Protein AF-A0A0C2FNP0-F1 (afdb_monomer)

Structure (mmCIF, N/CA/C/O backbone):
data_AF-A0A0C2FNP0-F1
#
_entry.id   AF-A0A0C2FNP0-F1
#
loop_
_atom_site.group_PDB
_atom_site.id
_atom_site.type_symbol
_atom_site.label_atom_id
_atom_site.label_alt_id
_atom_site.label_comp_id
_atom_site.label_asym_id
_atom_site.label_entity_id
_atom_site.label_seq_id
_atom_site.pdbx_PDB_ins_code
_atom_site.Cartn_x
_atom_site.Cartn_y
_atom_site.Cartn_z
_atom_site.occupancy
_atom_site.B_iso_or_equiv
_atom_site.auth_seq_id
_atom_site.auth_comp_id
_atom_site.auth_asym_id
_atom_site.auth_atom_id
_atom_site.pdbx_PDB_model_num
ATOM 1 N N . MET A 1 1 ? 3.679 -14.805 -17.936 1.00 54.75 1 MET A N 1
ATOM 2 C CA . MET A 1 1 ? 2.592 -13.813 -18.059 1.00 54.75 1 MET A CA 1
ATOM 3 C C . MET A 1 1 ? 1.824 -14.120 -19.326 1.00 54.75 1 MET A C 1
ATOM 5 O O . MET A 1 1 ? 2.467 -14.455 -20.315 1.00 54.75 1 MET A O 1
ATOM 9 N N . ASP A 1 2 ? 0.492 -14.093 -19.270 1.00 51.12 2 ASP A N 1
ATOM 10 C CA . ASP A 1 2 ? -0.357 -14.251 -20.455 1.00 51.12 2 ASP A CA 1
ATOM 11 C C . ASP A 1 2 ? -0.156 -13.026 -21.369 1.00 51.12 2 ASP A C 1
ATOM 13 O O . ASP A 1 2 ? -0.327 -11.903 -20.898 1.00 51.12 2 ASP A O 1
ATOM 17 N N . PRO A 1 3 ? 0.238 -13.199 -22.642 1.00 53.97 3 PRO A N 1
ATOM 18 C CA . PRO A 1 3 ? 0.402 -12.090 -23.582 1.00 53.97 3 PRO A CA 1
ATOM 19 C C . PRO A 1 3 ? -0.905 -11.339 -23.903 1.00 53.97 3 PRO A C 1
ATOM 21 O O . PRO A 1 3 ? -0.840 -10.265 -24.496 1.00 53.97 3 PRO A O 1
ATOM 24 N N . ASN A 1 4 ? -2.070 -11.868 -23.509 1.00 55.09 4 ASN A N 1
ATOM 25 C CA . ASN A 1 4 ? -3.376 -11.209 -23.622 1.00 55.09 4 ASN A CA 1
ATOM 26 C C . ASN A 1 4 ? -3.852 -10.564 -22.313 1.00 55.09 4 ASN A C 1
ATOM 28 O O . ASN A 1 4 ? -4.917 -9.942 -22.290 1.00 55.09 4 ASN A O 1
ATOM 32 N N . ASP A 1 5 ? -3.089 -10.688 -21.225 1.00 61.38 5 ASP A N 1
ATOM 33 C CA . ASP A 1 5 ? -3.365 -9.927 -20.017 1.00 61.38 5 ASP A CA 1
ATOM 34 C C . ASP A 1 5 ? -2.958 -8.472 -20.271 1.00 61.38 5 ASP A C 1
ATOM 36 O O . ASP A 1 5 ? -1.783 -8.107 -20.201 1.00 61.38 5 ASP A O 1
ATOM 40 N N . ALA A 1 6 ? -3.943 -7.611 -20.546 1.00 59.22 6 ALA A N 1
ATOM 41 C CA . ALA A 1 6 ? -3.740 -6.160 -20.534 1.00 59.22 6 ALA A CA 1
ATOM 42 C C . ALA A 1 6 ? -3.140 -5.685 -19.187 1.00 59.22 6 ALA A C 1
ATOM 44 O O . ALA A 1 6 ? -2.562 -4.597 -19.099 1.00 59.22 6 ALA A O 1
ATOM 45 N N . GLY A 1 7 ? -3.232 -6.532 -18.152 1.00 60.38 7 GLY A N 1
ATOM 46 C CA . GLY A 1 7 ? -2.669 -6.409 -16.824 1.00 60.38 7 GLY A CA 1
ATOM 47 C C . GLY A 1 7 ? -3.337 -5.280 -16.062 1.00 60.38 7 GLY A C 1
ATOM 48 O O . GLY A 1 7 ? -3.477 -4.158 -16.556 1.00 60.38 7 GLY A O 1
ATOM 49 N N . SER A 1 8 ? -3.741 -5.543 -14.825 1.00 67.44 8 SER A N 1
ATOM 50 C CA . SER A 1 8 ? -4.295 -4.485 -13.986 1.00 67.44 8 SER A CA 1
ATOM 51 C C . SER A 1 8 ? -3.287 -3.336 -13.840 1.00 67.44 8 SER A C 1
ATOM 53 O O . SER A 1 8 ? -2.129 -3.551 -13.483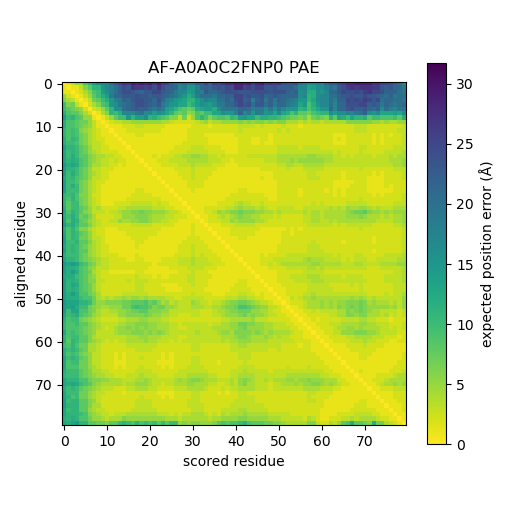 1.00 67.44 8 SER A O 1
ATOM 55 N N . PHE A 1 9 ? -3.724 -2.094 -14.081 1.00 80.06 9 PHE A N 1
ATOM 56 C CA . PHE A 1 9 ? -2.917 -0.885 -13.837 1.00 80.06 9 PHE A CA 1
ATOM 57 C C . PHE A 1 9 ? -2.720 -0.588 -12.353 1.00 80.06 9 PHE A C 1
ATOM 59 O O . PHE A 1 9 ? -2.091 0.405 -12.003 1.00 80.06 9 PHE A O 1
ATOM 66 N N . ARG A 1 10 ? -3.206 -1.459 -11.469 1.00 88.69 10 ARG A N 1
ATOM 67 C CA . ARG A 1 10 ? -3.106 -1.291 -10.025 1.00 88.69 10 ARG A CA 1
ATOM 68 C C . ARG A 1 10 ? -3.262 -2.604 -9.278 1.00 88.69 10 ARG A C 1
ATOM 70 O O . ARG A 1 10 ? -3.880 -3.546 -9.768 1.00 88.69 10 ARG A O 1
ATOM 77 N N . PHE A 1 11 ? -2.795 -2.613 -8.046 1.00 92.75 11 PHE A N 1
ATOM 78 C CA . PHE A 1 11 ? -3.262 -3.547 -7.028 1.00 92.75 11 PHE A CA 1
ATOM 79 C C . PHE A 1 11 ? -3.506 -2.770 -5.738 1.00 92.75 11 PHE A C 1
ATOM 81 O O . PHE A 1 11 ? -3.118 -1.604 -5.625 1.00 92.75 11 PHE A O 1
ATOM 88 N N . ASN A 1 12 ? -4.169 -3.385 -4.766 1.00 95.88 12 ASN A N 1
ATOM 89 C CA . ASN A 1 12 ? -4.282 -2.796 -3.443 1.00 95.88 12 ASN A CA 1
ATOM 90 C C . ASN A 1 12 ? -4.178 -3.845 -2.341 1.00 95.88 12 ASN A C 1
ATOM 92 O O . ASN A 1 12 ? -4.568 -4.997 -2.516 1.00 95.88 12 ASN A O 1
ATOM 96 N N . VAL A 1 13 ? -3.682 -3.400 -1.193 1.00 97.62 13 VAL A N 1
ATOM 97 C CA . VAL A 1 13 ? -3.664 -4.149 0.061 1.00 97.62 13 VAL A CA 1
ATOM 98 C C . VAL A 1 13 ? -4.467 -3.349 1.077 1.00 97.62 13 VAL A C 1
ATOM 100 O O . VAL A 1 13 ? -4.204 -2.164 1.278 1.00 97.62 13 VAL A O 1
ATOM 103 N N . ASN A 1 14 ? -5.452 -3.993 1.703 1.00 98.38 14 ASN A N 1
ATOM 104 C CA . ASN A 1 14 ? -6.256 -3.388 2.760 1.00 98.38 14 ASN A CA 1
ATOM 105 C C . ASN A 1 14 ? -5.932 -4.060 4.093 1.00 98.38 14 ASN A C 1
ATOM 107 O O . ASN A 1 14 ? -6.100 -5.272 4.224 1.00 98.38 14 ASN A O 1
ATOM 111 N N . LEU A 1 15 ? -5.531 -3.270 5.088 1.00 98.12 15 LEU A N 1
ATOM 112 C CA . LEU A 1 15 ? -5.472 -3.712 6.479 1.00 98.12 15 LEU A CA 1
ATOM 113 C C . LEU A 1 15 ? -6.772 -3.318 7.174 1.00 98.12 15 LEU A C 1
ATOM 115 O O . LEU A 1 15 ? -7.066 -2.131 7.331 1.00 98.12 15 LEU A O 1
ATOM 119 N N . LEU A 1 16 ? -7.562 -4.320 7.554 1.00 98.06 16 LEU A N 1
ATOM 120 C CA . LEU A 1 16 ? -8.880 -4.118 8.146 1.00 98.06 16 LEU A CA 1
ATOM 121 C C . LEU A 1 16 ? -8.803 -4.055 9.670 1.00 98.06 16 LEU A C 1
ATOM 123 O O . LEU A 1 16 ? -8.106 -4.840 10.313 1.00 98.06 16 LEU A O 1
AT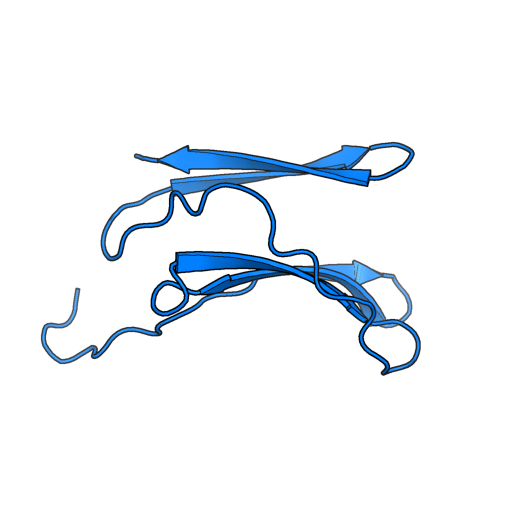OM 127 N N . LYS A 1 17 ? -9.580 -3.147 10.254 1.00 97.31 17 LYS A N 1
ATOM 128 C CA . LYS A 1 17 ? -9.880 -3.140 11.685 1.00 97.31 17 LYS A CA 1
ATOM 129 C C . LYS A 1 17 ? -10.957 -4.181 11.992 1.00 97.31 17 LYS A C 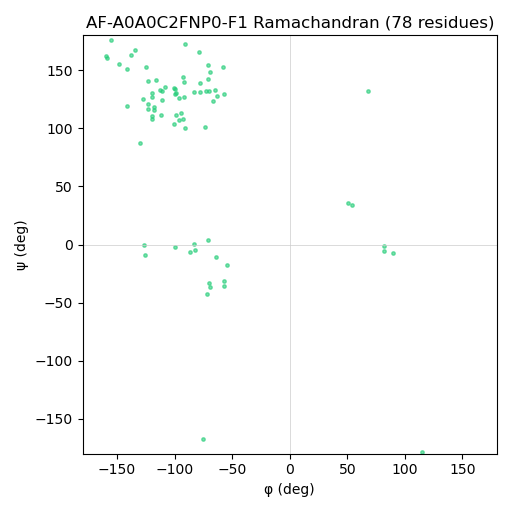1
ATOM 131 O O . LYS A 1 17 ? -11.693 -4.632 11.116 1.00 97.31 17 LYS A O 1
ATOM 136 N N . LYS A 1 18 ? -11.129 -4.499 13.278 1.00 97.62 18 LYS A N 1
ATOM 137 C CA . LYS A 1 18 ? -12.163 -5.438 13.750 1.00 97.62 18 LYS A CA 1
ATOM 138 C C . LYS A 1 18 ? -13.591 -5.030 13.352 1.00 97.62 18 LYS A C 1
ATOM 140 O O . LYS A 1 18 ? -14.432 -5.899 13.163 1.00 97.62 18 LYS A O 1
ATOM 145 N N . ASN A 1 19 ? -13.866 -3.730 13.244 1.00 97.56 19 ASN A N 1
ATOM 146 C CA . ASN A 1 19 ? -15.171 -3.198 12.837 1.00 97.56 19 ASN A CA 1
ATOM 147 C C . ASN A 1 19 ? -15.376 -3.165 11.308 1.00 97.56 19 ASN A C 1
ATOM 149 O O . ASN A 1 19 ? -16.428 -2.723 10.866 1.00 97.56 19 ASN A O 1
ATOM 153 N N . GLY A 1 20 ? -14.400 -3.613 10.512 1.00 97.94 20 GLY A N 1
ATOM 154 C CA . GLY A 1 20 ? -14.470 -3.609 9.049 1.00 97.94 20 GLY A CA 1
ATOM 155 C C . GLY A 1 20 ? -13.944 -2.337 8.379 1.00 97.94 20 GLY A C 1
ATOM 156 O O . GLY A 1 20 ? -13.793 -2.335 7.160 1.00 97.94 20 GLY A O 1
ATOM 157 N N . ASP A 1 21 ? -13.605 -1.292 9.142 1.00 98.56 21 ASP A N 1
ATOM 158 C CA . ASP A 1 21 ? -12.901 -0.122 8.604 1.00 98.56 21 ASP A CA 1
ATOM 159 C C . ASP A 1 21 ? -11.571 -0.532 7.962 1.00 98.56 21 ASP A C 1
ATOM 161 O O . ASP A 1 21 ? -10.904 -1.468 8.416 1.00 98.56 21 ASP A O 1
ATOM 165 N N . ILE A 1 22 ? -11.114 0.249 6.984 1.00 98.62 22 ILE A N 1
ATOM 166 C CA . ILE A 1 22 ? -9.775 0.099 6.419 1.00 98.62 22 ILE A CA 1
ATOM 167 C C . ILE A 1 22 ? -8.834 1.032 7.183 1.00 98.62 22 ILE A C 1
ATOM 169 O O . ILE A 1 22 ? -8.896 2.250 7.023 1.00 98.62 22 ILE A O 1
ATOM 173 N N . ALA A 1 23 ? -7.955 0.468 8.014 1.00 97.81 23 ALA A N 1
ATOM 174 C CA . ALA A 1 23 ? -6.912 1.234 8.698 1.00 97.81 23 ALA A CA 1
ATOM 175 C C . ALA A 1 23 ? -5.839 1.729 7.719 1.00 97.81 23 ALA A C 1
ATOM 177 O O . ALA A 1 23 ? -5.355 2.846 7.862 1.00 97.81 23 ALA A O 1
ATOM 178 N N . 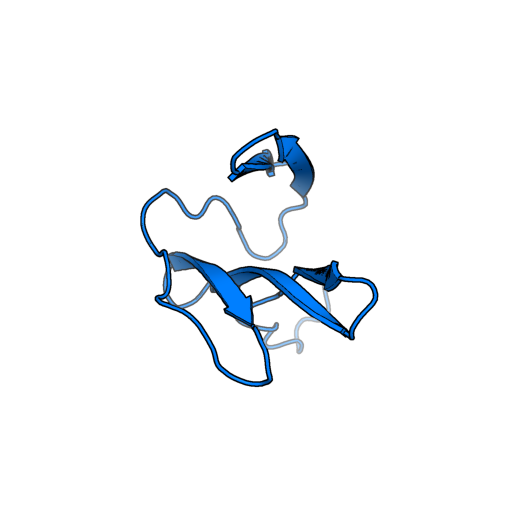LEU A 1 24 ? -5.508 0.908 6.718 1.00 98.50 24 LEU A N 1
ATOM 179 C CA . LEU A 1 24 ? -4.597 1.261 5.634 1.00 98.50 24 LEU A CA 1
ATOM 180 C C . LEU A 1 24 ? -5.095 0.672 4.318 1.00 98.50 24 LEU A C 1
ATOM 182 O O . LEU A 1 24 ? -5.194 -0.546 4.175 1.00 98.50 24 LEU A O 1
ATOM 186 N N . HIS A 1 25 ? -5.373 1.544 3.359 1.00 98.44 25 HIS A N 1
ATOM 187 C CA 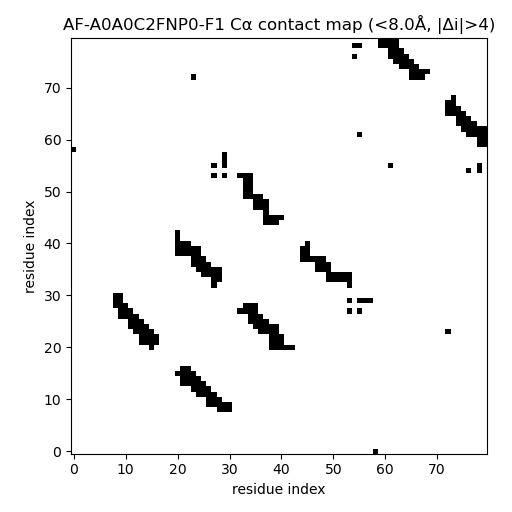. HIS A 1 25 ? -5.541 1.219 1.953 1.00 98.44 25 HIS A CA 1
ATOM 188 C C . HIS A 1 25 ? -4.246 1.581 1.236 1.00 98.44 25 HIS A C 1
ATOM 190 O O . HIS A 1 25 ? -3.979 2.756 1.013 1.00 98.44 25 HIS A O 1
ATOM 196 N N . PHE A 1 26 ? -3.433 0.587 0.899 1.00 97.81 26 PHE A N 1
ATOM 197 C CA . PHE A 1 26 ? -2.203 0.770 0.135 1.00 97.81 26 PHE A CA 1
ATOM 198 C C . PHE A 1 26 ? -2.487 0.436 -1.327 1.00 97.81 26 PHE A C 1
ATOM 200 O O . PHE A 1 26 ? -2.755 -0.722 -1.643 1.00 97.81 26 PHE A O 1
ATOM 207 N N . ASN A 1 27 ? -2.466 1.428 -2.218 1.00 96.44 27 ASN A N 1
ATOM 208 C CA . ASN A 1 27 ? -2.897 1.272 -3.606 1.00 96.44 27 ASN A CA 1
ATOM 209 C C . ASN A 1 27 ? -1.869 1.817 -4.609 1.00 96.44 27 ASN A C 1
ATOM 211 O O . ASN A 1 27 ? -1.968 2.964 -5.052 1.00 96.44 27 ASN A O 1
ATOM 215 N N . PRO A 1 28 ? -0.893 0.987 -5.011 1.00 95.12 28 PRO A N 1
ATOM 216 C CA . PRO A 1 28 ? -0.030 1.283 -6.144 1.00 95.12 28 PRO A CA 1
ATOM 217 C C . PRO A 1 28 ? -0.818 1.375 -7.448 1.00 95.12 28 PRO A C 1
ATOM 219 O O . PRO A 1 28 ? -1.560 0.456 -7.806 1.00 95.12 28 PRO A O 1
ATOM 222 N N . ARG A 1 29 ? -0.622 2.483 -8.166 1.00 92.44 29 ARG A N 1
ATOM 223 C CA . ARG A 1 29 ? -1.193 2.756 -9.488 1.00 92.44 29 ARG A CA 1
ATOM 224 C C . ARG A 1 29 ? -0.049 2.957 -10.482 1.00 92.44 29 ARG A C 1
ATOM 226 O O . ARG A 1 29 ? 0.718 3.917 -10.385 1.00 92.44 29 ARG A O 1
ATOM 233 N N . PHE A 1 30 ? 0.116 2.005 -11.397 1.00 87.31 30 PHE A N 1
ATOM 234 C CA . PHE A 1 30 ? 1.204 1.979 -12.381 1.00 87.31 30 PHE A CA 1
ATOM 235 C C . PHE A 1 30 ? 1.046 3.077 -13.445 1.00 87.31 30 PHE A C 1
ATOM 237 O O . PHE A 1 30 ? 2.036 3.623 -13.921 1.00 87.31 30 PHE A O 1
ATOM 244 N N . ASP A 1 31 ? -0.192 3.410 -13.803 1.00 86.56 31 ASP A N 1
ATOM 245 C CA . ASP A 1 31 ? -0.562 4.467 -14.749 1.00 86.56 31 ASP A CA 1
ATOM 246 C C . ASP A 1 31 ? -0.338 5.875 -14.177 1.00 86.56 31 ASP A C 1
ATOM 248 O O . ASP A 1 31 ? 0.231 6.732 -14.851 1.00 86.56 31 ASP A O 1
ATOM 252 N N . GLU A 1 32 ? -0.701 6.092 -12.912 1.00 88.06 32 GLU A N 1
ATOM 253 C CA . GLU A 1 32 ? -0.473 7.362 -12.205 1.00 88.06 32 GLU A CA 1
ATOM 254 C C . GLU A 1 32 ? 0.953 7.493 -11.637 1.00 88.06 32 GLU A C 1
ATOM 256 O O . GLU A 1 32 ? 1.305 8.535 -11.084 1.00 88.06 32 GLU A O 1
ATOM 261 N N . LYS A 1 33 ? 1.781 6.443 -11.749 1.00 89.50 33 LYS A N 1
ATOM 262 C CA . LYS A 1 33 ? 3.159 6.379 -11.226 1.00 89.50 33 LYS A CA 1
ATOM 263 C C . LYS A 1 33 ? 3.271 6.796 -9.754 1.00 89.50 33 LYS A C 1
ATOM 265 O O . LYS A 1 33 ? 4.276 7.368 -9.335 1.00 89.50 33 LYS A O 1
ATOM 270 N N . CYS A 1 34 ? 2.260 6.465 -8.954 1.00 93.62 34 CYS A N 1
ATOM 271 C CA . CYS A 1 34 ? 2.212 6.792 -7.533 1.00 93.62 34 CYS A CA 1
ATOM 272 C C . CYS A 1 34 ? 1.684 5.621 -6.698 1.00 93.62 34 CYS A C 1
ATOM 274 O O . CYS A 1 34 ? 1.091 4.667 -7.211 1.00 93.62 34 CYS A O 1
ATOM 276 N N . VAL A 1 35 ? 1.928 5.699 -5.393 1.00 95.69 35 VAL A N 1
ATOM 277 C CA . VAL A 1 35 ? 1.304 4.825 -4.402 1.00 95.69 35 VAL A CA 1
ATOM 278 C C . VAL A 1 35 ? 0.381 5.685 -3.565 1.00 95.69 35 VAL A C 1
ATOM 280 O O . VAL A 1 35 ? 0.846 6.528 -2.795 1.00 95.69 35 VAL A O 1
ATOM 283 N N . ILE A 1 36 ? -0.919 5.462 -3.718 1.00 96.50 36 ILE A N 1
ATOM 284 C CA . ILE A 1 36 ? -1.921 6.150 -2.914 1.00 96.50 36 ILE A CA 1
ATOM 285 C C . ILE A 1 36 ? -2.067 5.407 -1.594 1.00 96.50 36 ILE A C 1
ATOM 287 O O . ILE A 1 36 ? -2.225 4.182 -1.588 1.00 96.50 36 ILE A O 1
ATOM 291 N N . ARG A 1 37 ? -2.029 6.144 -0.482 1.00 97.81 37 ARG A N 1
ATOM 292 C CA . ARG A 1 37 ? -2.448 5.635 0.824 1.00 97.81 37 ARG A CA 1
ATOM 293 C C . ARG A 1 37 ? -3.652 6.404 1.320 1.00 97.81 37 ARG A C 1
ATOM 295 O O . ARG A 1 37 ? -3.757 7.608 1.113 1.00 97.81 37 ARG A O 1
ATOM 302 N N . ASN A 1 38 ? -4.568 5.692 1.957 1.00 98.44 38 ASN A N 1
ATOM 303 C CA . ASN A 1 38 ? -5.716 6.296 2.615 1.00 98.44 38 ASN A CA 1
ATOM 304 C C . ASN A 1 38 ? -6.230 5.377 3.736 1.00 98.44 38 ASN A C 1
ATOM 306 O O . ASN A 1 38 ? -5.756 4.251 3.899 1.00 98.44 38 ASN A O 1
ATOM 310 N N . SER A 1 39 ? -7.231 5.840 4.474 1.00 98.38 39 SER A N 1
ATOM 311 C CA . SER A 1 39 ? -8.050 5.046 5.386 1.00 98.38 39 SER A CA 1
ATOM 312 C C . SER A 1 39 ? -9.530 5.211 5.030 1.00 98.38 39 SER A C 1
ATOM 314 O O . SER A 1 39 ? -9.932 6.227 4.463 1.00 98.38 39 SER A O 1
ATOM 316 N N . LEU A 1 40 ? -10.331 4.193 5.345 1.00 98.69 40 LEU A N 1
ATOM 317 C CA . LEU A 1 40 ? -11.787 4.223 5.212 1.00 98.69 40 LEU A CA 1
ATOM 318 C C . LEU A 1 40 ? -12.384 4.047 6.604 1.00 98.69 40 LEU A C 1
ATOM 320 O O . LEU A 1 40 ? -12.197 2.994 7.219 1.00 98.69 40 LEU A O 1
ATOM 324 N N . VAL A 1 41 ? -13.086 5.062 7.097 1.00 98.38 41 VAL A N 1
ATOM 325 C CA . VAL A 1 41 ? -13.672 5.064 8.442 1.00 98.38 41 VAL A CA 1
ATOM 326 C C . VAL A 1 41 ? -15.147 5.402 8.331 1.00 98.38 41 VAL A C 1
ATOM 328 O O . VAL A 1 41 ? -15.502 6.425 7.756 1.00 98.38 41 VAL A O 1
ATOM 331 N N . ASN A 1 42 ? -16.013 4.541 8.873 1.00 97.88 42 ASN A N 1
ATOM 332 C CA . ASN A 1 42 ? -17.472 4.704 8.788 1.00 97.88 42 ASN A CA 1
ATOM 333 C C . ASN A 1 42 ? -17.992 4.861 7.344 1.00 97.88 42 ASN A C 1
ATOM 335 O O . ASN A 1 42 ? -18.955 5.582 7.102 1.00 97.88 42 ASN A O 1
ATOM 339 N N . GLY A 1 43 ? -17.351 4.187 6.385 1.00 97.75 43 GLY A N 1
ATOM 340 C CA . GLY A 1 43 ? -17.728 4.235 4.969 1.00 97.75 43 GLY A CA 1
ATOM 341 C C . GLY A 1 43 ? -17.201 5.446 4.194 1.00 97.75 43 GLY A C 1
ATOM 342 O O . GLY A 1 43 ? -17.409 5.500 2.986 1.00 97.75 43 GLY A O 1
ATOM 343 N N . GLU A 1 44 ? -16.472 6.357 4.841 1.00 98.50 44 GLU A N 1
ATOM 344 C CA . GLU A 1 44 ? -15.923 7.560 4.214 1.00 98.50 44 GLU A CA 1
ATOM 345 C C . GLU A 1 44 ? -14.404 7.463 4.052 1.00 98.50 44 GLU A C 1
ATOM 347 O O . GLU A 1 44 ? -13.686 7.024 4.959 1.00 98.50 44 GLU A O 1
ATOM 352 N N . TRP A 1 45 ? -13.911 7.863 2.878 1.00 98.56 45 TRP A N 1
ATOM 353 C CA . TRP A 1 45 ? -12.478 7.953 2.605 1.00 98.56 45 TRP A CA 1
ATOM 354 C C . TRP A 1 45 ? -11.896 9.213 3.241 1.00 98.56 45 TRP A C 1
ATOM 356 O O . TRP A 1 45 ? -12.494 10.287 3.180 1.00 98.56 45 TRP A O 1
ATOM 366 N N . GLY A 1 46 ? -10.706 9.087 3.823 1.00 98.31 46 GLY A N 1
ATOM 367 C CA . GLY A 1 46 ? -9.927 10.235 4.273 1.00 98.31 46 GLY A CA 1
ATOM 368 C C . GLY A 1 46 ? -9.258 10.995 3.122 1.00 98.31 46 GLY A C 1
ATOM 369 O O . GLY A 1 46 ? -9.528 10.769 1.938 1.00 98.31 46 GLY A O 1
ATOM 370 N N . ASN A 1 47 ? -8.326 11.879 3.478 1.00 98.06 47 ASN A N 1
ATOM 371 C CA . ASN A 1 47 ? -7.469 12.541 2.498 1.00 98.06 47 ASN A CA 1
ATOM 372 C C . ASN A 1 47 ? -6.437 11.550 1.949 1.00 98.06 47 ASN A C 1
ATOM 374 O O . ASN A 1 47 ? -5.775 10.847 2.709 1.00 98.06 47 ASN A O 1
ATOM 378 N N . GLU A 1 48 ? -6.290 11.517 0.628 1.00 98.06 48 GLU A N 1
ATOM 379 C CA . GLU A 1 48 ? -5.279 10.687 -0.019 1.00 98.06 48 GLU A CA 1
ATOM 380 C C . GLU A 1 48 ? -3.870 11.224 0.239 1.00 98.06 48 GLU A C 1
ATOM 382 O O . GLU A 1 48 ? -3.585 12.396 -0.001 1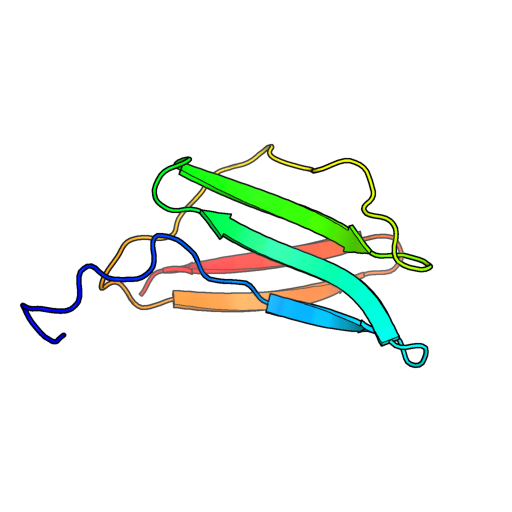.00 98.06 48 GLU A O 1
ATOM 387 N N . GLU A 1 49 ? -2.967 10.331 0.628 1.00 97.38 49 GLU A N 1
ATOM 388 C CA . GLU A 1 49 ? -1.534 10.589 0.631 1.00 97.38 49 GLU A CA 1
ATOM 389 C C . GLU A 1 49 ? -0.915 10.035 -0.654 1.00 97.38 49 GLU A C 1
ATOM 391 O O . GLU A 1 49 ? -1.086 8.855 -0.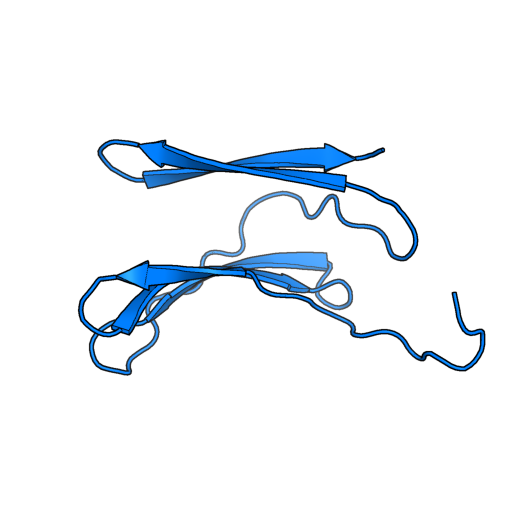985 1.00 97.38 49 GLU A O 1
ATOM 396 N N . ARG A 1 50 ? -0.184 10.877 -1.387 1.00 95.81 50 ARG A N 1
ATOM 397 C CA . ARG A 1 50 ? 0.342 10.554 -2.730 1.00 95.81 50 ARG A CA 1
ATOM 398 C C . ARG A 1 50 ? 1.850 10.759 -2.850 1.00 95.81 50 ARG A C 1
ATOM 400 O O . ARG A 1 50 ? 2.445 10.372 -3.853 1.00 95.81 50 ARG A O 1
ATOM 407 N N . GLU A 1 51 ? 2.472 11.366 -1.847 1.00 92.94 51 GLU A N 1
ATOM 408 C CA . GLU A 1 51 ? 3.887 11.718 -1.842 1.00 92.94 51 GLU A CA 1
ATOM 409 C C . GLU A 1 51 ? 4.773 10.472 -1.767 1.00 92.94 51 GLU A C 1
ATOM 411 O O . GLU A 1 51 ? 4.431 9.485 -1.121 1.00 92.94 51 GLU A O 1
ATOM 416 N N . GLY A 1 52 ? 5.959 10.536 -2.368 1.00 87.94 52 GLY A N 1
ATOM 417 C CA . GLY A 1 52 ? 6.932 9.444 -2.354 1.00 87.94 52 GLY A CA 1
ATOM 418 C C . GLY A 1 52 ? 7.172 8.851 -3.738 1.00 87.94 52 GLY A C 1
ATOM 419 O O . GLY A 1 52 ? 6.662 9.329 -4.749 1.00 87.94 52 GLY A O 1
ATOM 420 N N . LYS A 1 53 ? 8.020 7.824 -3.790 1.00 85.94 53 LYS A N 1
ATOM 421 C CA . LYS A 1 53 ? 8.360 7.129 -5.035 1.00 85.94 53 LYS A CA 1
ATOM 422 C C . LYS A 1 53 ? 7.432 5.934 -5.232 1.00 85.94 53 LYS A C 1
ATO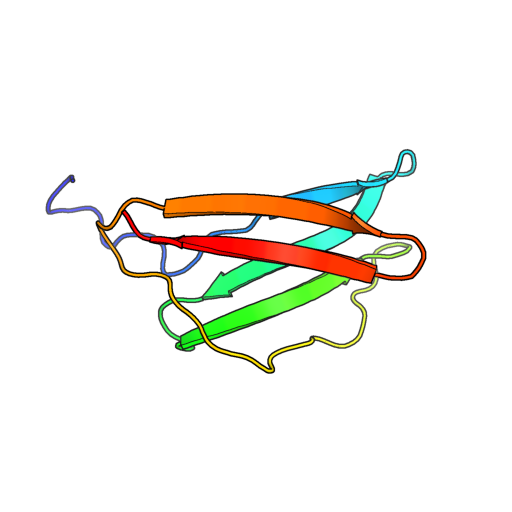M 424 O O . LYS A 1 53 ? 7.113 5.246 -4.268 1.00 85.94 53 LYS A O 1
ATOM 429 N N . ASN A 1 54 ? 7.066 5.658 -6.481 1.00 89.94 54 ASN A N 1
ATOM 430 C CA . ASN A 1 54 ? 6.482 4.379 -6.871 1.00 89.94 54 ASN A CA 1
ATOM 431 C C . ASN A 1 54 ? 7.595 3.469 -7.425 1.00 89.94 54 ASN A C 1
ATOM 433 O O . ASN A 1 54 ? 8.083 3.744 -8.521 1.00 89.94 54 ASN A O 1
ATOM 437 N N . PRO A 1 55 ? 8.023 2.429 -6.687 1.00 90.06 55 PRO A N 1
ATOM 438 C CA . PRO A 1 55 ? 9.056 1.504 -7.148 1.00 90.06 55 PRO A CA 1
ATOM 439 C C . PRO A 1 55 ? 8.502 0.342 -7.986 1.00 90.06 55 PRO A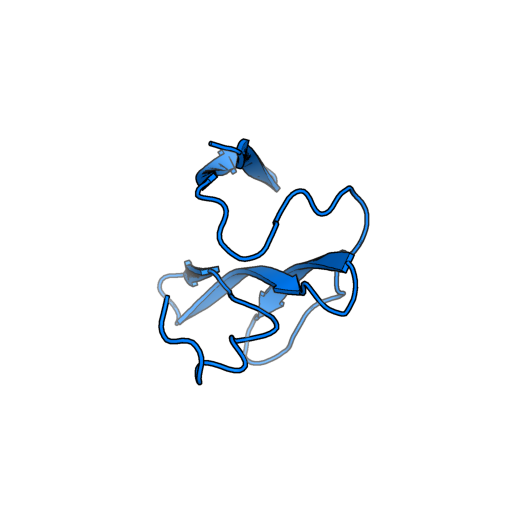 C 1
ATOM 441 O O . PRO A 1 55 ? 9.286 -0.461 -8.475 1.00 90.06 55 PRO A O 1
ATOM 444 N N . PHE A 1 56 ? 7.179 0.200 -8.116 1.00 91.00 56 PHE A N 1
ATOM 445 C CA . PHE A 1 56 ? 6.575 -0.988 -8.706 1.00 91.00 56 PHE A CA 1
ATOM 446 C C . PHE A 1 56 ? 6.672 -0.983 -10.231 1.00 91.00 56 PHE A C 1
ATOM 448 O O . PHE A 1 56 ? 6.253 -0.037 -10.902 1.00 91.00 56 PHE A O 1
ATOM 455 N N . GLU A 1 57 ? 7.120 -2.111 -10.778 1.00 86.88 57 GLU A N 1
ATOM 456 C CA . GLU A 1 57 ? 7.210 -2.356 -12.213 1.00 86.88 57 GLU A CA 1
ATOM 457 C C . GLU A 1 57 ? 6.414 -3.603 -12.598 1.00 86.88 57 GLU A C 1
ATOM 459 O O . GLU A 1 57 ? 6.385 -4.609 -11.886 1.00 86.88 57 GLU A O 1
ATOM 464 N N . ARG A 1 58 ? 5.734 -3.542 -13.745 1.00 84.31 58 ARG A N 1
ATOM 465 C CA . ARG A 1 58 ? 4.973 -4.685 -14.255 1.00 84.31 58 ARG A CA 1
ATOM 466 C C . ARG A 1 58 ? 5.923 -5.830 -14.590 1.00 84.31 58 ARG A C 1
ATOM 468 O O . ARG A 1 58 ? 6.917 -5.632 -15.277 1.00 84.31 58 ARG A O 1
ATOM 475 N N . GLY A 1 59 ? 5.578 -7.034 -14.144 1.00 85.38 59 GLY A N 1
ATOM 476 C CA . GLY A 1 59 ? 6.382 -8.233 -14.398 1.00 85.38 59 GLY A CA 1
ATOM 477 C C . GLY A 1 59 ? 7.563 -8.423 -13.456 1.00 85.38 59 GLY A C 1
ATOM 478 O O . GLY A 1 59 ? 8.177 -9.485 -13.500 1.00 85.38 59 GLY A O 1
ATOM 479 N N . VAL A 1 60 ? 7.835 -7.457 -12.578 1.00 89.56 60 VAL A N 1
ATOM 480 C CA . VAL A 1 60 ? 8.918 -7.535 -11.598 1.00 89.56 60 VAL A CA 1
ATOM 481 C C . VAL A 1 60 ? 8.346 -7.958 -10.246 1.00 89.56 60 VAL A C 1
ATOM 483 O O . VAL A 1 60 ? 7.337 -7.422 -9.783 1.00 89.56 60 VAL A O 1
ATOM 486 N N . GLY A 1 61 ? 8.969 -8.961 -9.627 1.00 91.81 61 GLY A N 1
ATOM 487 C CA . GLY A 1 61 ? 8.609 -9.404 -8.282 1.00 91.81 61 GLY A CA 1
ATOM 488 C C . GLY A 1 61 ? 9.031 -8.383 -7.224 1.00 91.81 61 GLY A C 1
ATOM 489 O O . GLY A 1 61 ? 9.977 -7.624 -7.418 1.00 91.81 61 GLY A O 1
ATOM 490 N N . PHE A 1 62 ? 8.349 -8.371 -6.084 1.00 94.56 62 PHE A N 1
ATOM 491 C CA . PHE A 1 62 ? 8.712 -7.520 -4.954 1.00 94.56 62 PHE A CA 1
ATOM 492 C C . PHE A 1 62 ? 8.349 -8.192 -3.630 1.00 94.56 62 PHE A C 1
ATOM 494 O O . PHE A 1 62 ? 7.413 -8.991 -3.575 1.00 94.56 62 PHE A O 1
ATOM 501 N N . ASP A 1 63 ? 9.047 -7.803 -2.566 1.00 96.44 63 ASP A N 1
ATOM 502 C CA . ASP A 1 63 ? 8.602 -8.013 -1.191 1.00 96.44 63 ASP A CA 1
ATOM 503 C C . ASP A 1 63 ? 7.989 -6.709 -0.662 1.00 96.44 63 ASP A C 1
ATOM 505 O O . ASP A 1 63 ? 8.554 -5.624 -0.842 1.00 96.44 63 ASP A O 1
ATOM 509 N N . LEU A 1 64 ? 6.829 -6.818 -0.012 1.00 96.31 64 LEU A N 1
ATOM 510 C CA . LEU A 1 64 ? 6.160 -5.717 0.679 1.00 96.31 64 LEU A CA 1
ATOM 511 C C . LEU A 1 64 ? 6.056 -6.056 2.164 1.00 96.31 64 LEU A C 1
ATOM 513 O O . LEU A 1 64 ? 5.375 -7.008 2.542 1.00 96.31 64 LEU A O 1
ATOM 517 N N . GLU A 1 65 ? 6.691 -5.241 2.998 1.00 97.56 65 GLU A N 1
ATOM 518 C CA . GLU A 1 65 ? 6.580 -5.314 4.452 1.00 97.56 65 GLU A CA 1
ATOM 519 C C . GLU A 1 65 ? 5.813 -4.092 4.962 1.00 97.56 65 GLU A C 1
ATOM 521 O O . GLU A 1 65 ? 6.098 -2.957 4.573 1.00 97.56 65 GLU A O 1
ATOM 526 N N . ILE A 1 66 ? 4.828 -4.325 5.832 1.00 97.56 66 ILE A N 1
ATOM 527 C CA . ILE A 1 66 ? 4.036 -3.271 6.466 1.00 97.56 66 ILE A CA 1
ATOM 528 C C . ILE A 1 66 ? 4.158 -3.427 7.978 1.00 97.56 66 ILE A C 1
ATOM 530 O O . ILE A 1 66 ? 3.720 -4.434 8.537 1.00 97.56 66 ILE A O 1
ATOM 534 N N . LYS A 1 67 ? 4.731 -2.420 8.639 1.00 97.94 67 LYS A N 1
ATOM 535 C CA . LYS A 1 67 ? 4.833 -2.347 10.099 1.00 97.94 67 LYS A CA 1
ATOM 536 C C . LYS A 1 67 ? 3.765 -1.423 10.651 1.00 97.94 67 LYS A C 1
ATOM 538 O O . LYS A 1 67 ? 3.559 -0.328 10.130 1.00 97.94 67 LYS A O 1
ATOM 543 N N . ASN A 1 68 ? 3.101 -1.873 11.707 1.00 96.38 68 ASN A N 1
ATOM 544 C CA . ASN A 1 68 ? 2.210 -1.043 12.503 1.00 96.38 68 ASN A CA 1
ATOM 545 C C . ASN A 1 68 ? 3.020 -0.423 13.646 1.00 96.38 68 ASN A C 1
ATOM 547 O O . ASN A 1 68 ? 3.299 -1.104 14.632 1.00 96.38 68 ASN A O 1
ATOM 551 N N . GLU A 1 69 ? 3.418 0.834 13.479 1.00 97.25 69 GLU A N 1
ATOM 552 C CA . GLU A 1 69 ? 4.119 1.620 14.495 1.00 97.25 69 GLU A CA 1
ATOM 553 C C . GLU A 1 69 ? 3.104 2.390 15.359 1.00 97.25 69 GLU A C 1
ATOM 555 O O . GLU A 1 69 ? 1.910 2.422 15.064 1.00 97.25 69 GLU A O 1
ATOM 560 N N . GLU A 1 70 ? 3.566 3.043 16.427 1.00 95.38 70 GLU A N 1
ATOM 561 C CA . GLU A 1 70 ? 2.692 3.717 17.405 1.00 95.38 70 GLU A CA 1
ATOM 562 C C . GLU A 1 70 ? 1.763 4.780 16.782 1.00 95.38 70 GLU A C 1
ATOM 564 O O . GLU A 1 70 ? 0.611 4.911 17.194 1.00 95.38 70 GLU A O 1
ATOM 569 N N . TYR A 1 71 ? 2.240 5.504 15.763 1.00 94.25 71 TYR A N 1
ATOM 570 C CA . TYR A 1 71 ? 1.519 6.632 15.152 1.00 94.25 71 TYR A CA 1
ATOM 571 C C . TYR A 1 71 ? 1.355 6.531 13.630 1.00 94.25 71 TYR A C 1
ATOM 573 O O . TYR A 1 71 ? 0.799 7.442 13.018 1.00 94.25 71 TYR A O 1
ATOM 581 N N . ALA A 1 72 ? 1.862 5.470 12.998 1.00 95.25 72 ALA A N 1
ATOM 582 C CA . ALA A 1 72 ? 1.860 5.345 11.544 1.00 95.25 72 ALA A CA 1
ATOM 583 C C . ALA A 1 72 ? 2.012 3.893 11.083 1.00 95.25 72 ALA A C 1
ATOM 585 O O . ALA A 1 72 ? 2.529 3.037 11.797 1.00 95.25 72 ALA A O 1
ATOM 586 N N . PHE A 1 73 ? 1.648 3.646 9.826 1.00 96.94 73 PHE A N 1
ATOM 587 C CA . PHE A 1 73 ? 2.104 2.461 9.115 1.00 96.94 73 PHE A CA 1
ATOM 588 C C . PHE A 1 73 ? 3.388 2.782 8.359 1.00 96.94 73 PHE A C 1
ATOM 590 O O . PHE A 1 73 ? 3.422 3.715 7.555 1.00 96.94 73 PHE A O 1
ATOM 597 N N . GLN A 1 74 ? 4.432 1.988 8.573 1.00 96.00 74 GLN A N 1
ATOM 598 C CA . GLN A 1 74 ? 5.657 2.077 7.788 1.00 96.00 74 GLN A CA 1
ATOM 599 C C . GLN A 1 74 ? 5.653 0.988 6.719 1.00 96.00 74 GLN A C 1
ATOM 601 O O . GLN A 1 74 ? 5.425 -0.182 7.020 1.00 96.00 74 GLN A O 1
ATOM 606 N N . THR A 1 75 ? 5.903 1.370 5.467 1.00 94.69 75 THR A N 1
ATOM 607 C CA . THR A 1 75 ? 5.945 0.434 4.337 1.00 94.69 75 THR A CA 1
ATOM 608 C C . THR A 1 75 ? 7.362 0.333 3.791 1.00 94.69 75 THR A C 1
ATOM 610 O O . THR A 1 75 ? 8.025 1.348 3.576 1.00 94.69 75 THR A O 1
ATOM 613 N N . PHE A 1 76 ? 7.828 -0.894 3.569 1.00 94.81 76 PHE A N 1
ATOM 614 C CA . PHE A 1 76 ? 9.100 -1.186 2.920 1.00 94.81 76 PHE A CA 1
ATOM 615 C C . PHE A 1 76 ? 8.830 -1.994 1.663 1.00 94.81 76 PHE A C 1
ATOM 617 O O . PHE A 1 76 ? 8.090 -2.977 1.694 1.00 94.81 76 PHE A O 1
ATOM 624 N N . ILE A 1 77 ? 9.426 -1.561 0.556 1.00 95.12 77 ILE A N 1
ATOM 625 C CA . ILE A 1 77 ? 9.264 -2.200 -0.744 1.00 95.12 77 ILE A CA 1
ATOM 626 C C . ILE A 1 77 ? 10.651 -2.579 -1.239 1.00 95.12 77 ILE A C 1
ATOM 628 O O . ILE A 1 77 ? 11.518 -1.713 -1.382 1.00 95.12 77 ILE A O 1
ATOM 632 N N . ILE A 1 78 ? 10.856 -3.869 -1.482 1.00 94.31 78 ILE A N 1
ATOM 633 C CA . ILE A 1 78 ? 12.129 -4.426 -1.936 1.00 94.31 78 ILE A CA 1
ATOM 634 C C . ILE A 1 78 ? 11.873 -5.092 -3.285 1.00 94.31 78 ILE A C 1
ATOM 636 O O . ILE A 1 78 ? 11.217 -6.130 -3.354 1.00 94.31 78 ILE A O 1
ATOM 640 N N . MET A 1 79 ? 12.363 -4.477 -4.361 1.00 92.31 79 MET A N 1
ATOM 641 C CA . MET A 1 79 ? 12.257 -5.036 -5.712 1.00 92.31 79 MET A CA 1
ATOM 642 C C . MET A 1 79 ? 13.187 -6.250 -5.857 1.00 92.31 79 MET A C 1
ATOM 644 O O . MET A 1 79 ? 14.283 -6.249 -5.290 1.00 92.31 79 MET A O 1
ATOM 648 N N . LYS A 1 80 ? 12.738 -7.282 -6.579 1.00 86.25 80 LYS A N 1
ATOM 649 C CA . LYS A 1 80 ? 13.505 -8.503 -6.872 1.00 86.25 80 LYS A CA 1
ATOM 650 C C . LYS A 1 80 ? 14.175 -8.455 -8.238 1.00 86.25 80 LYS A C 1
ATOM 652 O O . LYS A 1 80 ? 13.564 -7.893 -9.172 1.00 86.25 80 LYS A O 1
#

InterPro domains:
  IPR001079 Galectin, carbohydrate recognition domain [PF00337] (10-76)
  IPR001079 Galectin, carbohydrate recognition domain [PS51304] (1-80)
  IPR001079 Galectin, carbohydrate recognition domain [SM00276] (2-80)
  IPR001079 Galectin, carbohydrate recognition domain [SM00908] (3-78)
  IPR001079 Galectin, carbohydrate recognition domain [cd00070] (10-77)
  IPR013320 Concanavalin A-like lectin/glucanase domain superfamily [SSF49899] (10-76)
  IPR044156 Galectin-like [PTHR11346] (10-77)

Radius of gyration: 13.91 Å; Cα contacts (8 Å, |Δi|>4): 137; chains: 1; bounding box: 31×27×41 Å

Secondary structure (DSSP, 8-state):
--TT----SB--EEEE-TTS-EEEEEEEETTTTEEEEEEEETTEE-PPB--S-----TT--EEEEEEE-SS-EEEEEEE-

Sequence (80 aa):
MDPNDAGSFRFNVNLLKKNGDIALHFNPRFDEKCVIRNSLVNGEWGNEEREGKNPFERGVGFDLEIKNEEYAFQTFIIMK

Organism: NCBI:txid51022

Solvent-accessible surface area (backbone atoms only — not comparable to full-atom values): 5048 Å² total; per-residue (Å²): 131,65,92,80,57,86,59,78,56,52,58,74,50,72,46,68,44,97,88,67,32,29,69,35,37,43,33,44,28,63,82,77,58,27,38,38,35,35,33,31,56,94,89,41,73,59,76,76,44,56,81,78,81,51,87,78,54,92,95,53,56,68,49,80,47,78,45,84,52,99,88,48,76,48,77,46,80,46,79,101

pLDDT: mean 90.89, std 11.85, range [51.12, 98.69]

Foldseek 3Di:
DPPPCPDDQKDWDFDADPVGWGPWIFMDGNVVQWTWIWTADPNDIDDIDTDDGRPDDPPWDWDWDWDDDPPDIDIDIGTD

Mean predicted aligned error: 4.67 Å

Nearest PDB structures (foldseek):
  7tro-assembly1_B  TM=9.041E-01  e=4.382E-05  Homo sapiens
  6vtr-assembly1_B  TM=8.927E-01  e=6.126E-05  Homo sapiens
  7n8d-assembly1_B  TM=9.045E-01  e=8.100E-05  Homo sapiens
  7tky-assembly1_B  TM=8.905E-01  e=1.071E-04  Homo sapiens
  7rdg-assembly2_B  TM=8.830E-01  e=1.416E-04  Homo sapiens